Protein AF-A0A963PJZ0-F1 (afdb_monomer)

pLDDT: mean 91.41, std 9.43, range [55.16, 98.5]

Structure (mmCIF, N/CA/C/O backbone):
data_AF-A0A963PJZ0-F1
#
_entry.id   AF-A0A963PJZ0-F1
#
loop_
_atom_site.group_PDB
_atom_site.id
_atom_site.type_symbol
_atom_site.label_atom_id
_atom_site.label_alt_id
_atom_site.label_comp_id
_atom_site.label_asym_id
_atom_site.label_entity_id
_atom_site.label_seq_id
_atom_site.pdbx_PDB_ins_code
_atom_site.Cartn_x
_atom_site.Cartn_y
_atom_site.Cartn_z
_atom_site.occupancy
_atom_site.B_iso_or_equiv
_a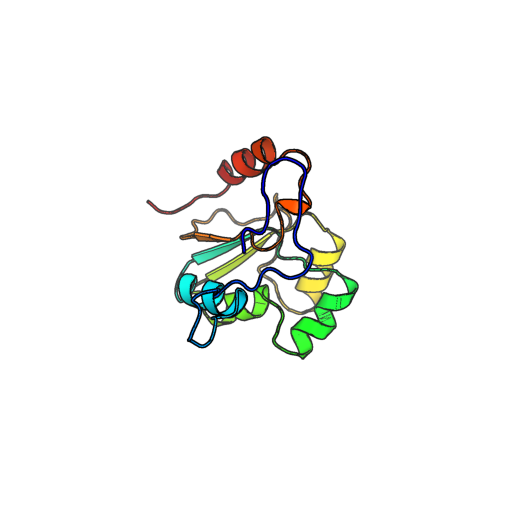tom_site.auth_seq_id
_atom_site.auth_comp_id
_atom_site.auth_asym_id
_atom_site.auth_atom_id
_atom_site.pdbx_PDB_model_num
ATOM 1 N N . MET A 1 1 ? 0.664 12.306 41.898 1.00 55.16 1 MET A N 1
ATOM 2 C CA . MET A 1 1 ? 2.066 12.261 41.429 1.00 55.16 1 MET A CA 1
ATOM 3 C C . MET A 1 1 ? 2.089 12.881 40.043 1.00 55.16 1 MET A C 1
ATOM 5 O O . MET A 1 1 ? 1.264 12.492 39.224 1.00 55.16 1 MET A O 1
ATOM 9 N N . ASN A 1 2 ? 2.917 13.904 39.827 1.00 60.22 2 ASN A N 1
ATOM 10 C CA . ASN A 1 2 ? 3.072 14.545 38.519 1.00 60.22 2 ASN A CA 1
ATOM 11 C C . ASN A 1 2 ? 4.260 13.897 37.809 1.00 60.22 2 ASN A C 1
ATOM 13 O O . ASN A 1 2 ? 5.322 13.780 38.417 1.00 60.22 2 ASN A O 1
ATOM 17 N N . ALA A 1 3 ? 4.079 13.505 36.545 1.00 67.38 3 ALA A N 1
ATOM 18 C CA . ALA A 1 3 ? 5.101 12.787 35.781 1.00 67.38 3 ALA A CA 1
ATOM 19 C C . ALA A 1 3 ? 6.352 13.648 35.591 1.00 67.38 3 ALA A C 1
ATOM 21 O O . ALA A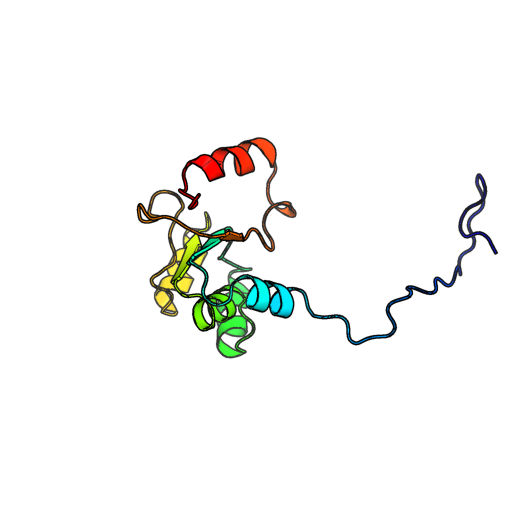 1 3 ? 7.469 13.153 35.680 1.00 67.38 3 ALA A O 1
ATOM 22 N N . LEU A 1 4 ? 6.137 14.949 35.382 1.00 74.81 4 LEU A N 1
ATOM 23 C CA . LEU A 1 4 ? 7.156 15.969 35.173 1.00 74.81 4 LEU A CA 1
ATOM 24 C C . LEU A 1 4 ? 6.825 17.196 36.023 1.00 74.81 4 LEU A C 1
ATOM 26 O O . LEU A 1 4 ? 5.708 17.719 35.968 1.00 74.81 4 LEU A O 1
ATOM 30 N N . LYS A 1 5 ? 7.800 17.674 36.799 1.00 77.00 5 LYS A N 1
ATOM 31 C CA . LYS A 1 5 ? 7.745 18.990 37.449 1.00 77.00 5 LYS A CA 1
ATOM 32 C C . LYS A 1 5 ? 9.125 19.642 37.395 1.00 77.00 5 LYS A C 1
ATOM 34 O O . LYS A 1 5 ? 10.036 19.240 38.118 1.00 77.00 5 LYS A O 1
ATOM 39 N N . GLY A 1 6 ? 9.276 20.659 36.548 1.00 83.38 6 GLY A N 1
ATOM 40 C CA . GLY A 1 6 ? 10.565 21.322 36.328 1.00 83.38 6 GLY A CA 1
ATOM 41 C C . GLY A 1 6 ? 11.621 20.328 35.838 1.00 83.38 6 GLY A C 1
ATOM 42 O O . GLY A 1 6 ? 11.434 19.697 34.804 1.00 83.38 6 GLY A O 1
ATOM 43 N N . THR A 1 7 ? 12.698 20.159 36.607 1.00 81.12 7 THR A N 1
ATOM 44 C CA . THR A 1 7 ? 13.807 19.226 36.329 1.00 81.12 7 THR A CA 1
ATOM 45 C C . THR A 1 7 ? 13.630 17.838 36.958 1.00 81.12 7 THR A C 1
ATOM 47 O O . THR A 1 7 ? 14.538 17.014 36.894 1.00 81.12 7 THR A O 1
ATOM 50 N N . THR A 1 8 ? 12.484 17.561 37.588 1.00 75.38 8 THR A N 1
ATOM 51 C CA . THR A 1 8 ? 12.217 16.282 38.264 1.00 75.38 8 THR A CA 1
ATOM 52 C C . THR A 1 8 ? 11.254 15.414 37.455 1.00 75.38 8 THR A C 1
ATOM 54 O O . THR A 1 8 ? 10.245 15.907 36.940 1.00 75.38 8 THR A O 1
ATOM 57 N N . PHE A 1 9 ? 11.562 14.117 37.363 1.00 77.06 9 PHE A N 1
ATOM 58 C CA . PHE A 1 9 ? 10.739 13.097 36.711 1.00 77.06 9 PHE A CA 1
ATOM 59 C C . PHE A 1 9 ? 10.451 11.949 37.684 1.00 77.06 9 PHE A C 1
ATOM 61 O O . PHE A 1 9 ? 11.332 11.531 38.436 1.00 77.06 9 PHE A O 1
ATOM 68 N N . SER A 1 10 ? 9.220 11.436 37.671 1.00 76.50 10 SER A N 1
ATOM 69 C CA . SER A 1 10 ? 8.851 10.221 38.403 1.00 76.50 10 SER A CA 1
ATOM 70 C C . SER A 1 10 ? 8.897 9.019 37.465 1.00 76.50 10 SER A C 1
ATOM 72 O O . SER A 1 10 ? 8.199 8.994 36.456 1.00 76.50 10 SER A O 1
ATOM 74 N N . SER A 1 11 ? 9.664 7.990 37.828 1.00 76.31 11 SER A N 1
ATOM 75 C CA . SER A 1 11 ? 9.870 6.766 37.038 1.00 76.31 11 SER A CA 1
ATOM 76 C C . SER A 1 11 ? 8.629 5.877 36.859 1.00 76.31 11 SER A C 1
ATOM 78 O O . SER A 1 11 ? 8.717 4.847 36.198 1.00 76.31 11 SER A O 1
ATOM 80 N N . GLY A 1 12 ? 7.473 6.242 37.428 1.00 76.38 12 GLY A N 1
ATOM 81 C CA . GLY A 1 12 ? 6.309 5.356 37.506 1.00 76.38 12 GLY A CA 1
ATOM 82 C C . GLY A 1 12 ? 4.953 6.053 37.437 1.00 76.38 12 GLY A C 1
ATOM 83 O O . GLY A 1 12 ? 4.051 5.692 38.194 1.00 76.38 12 GLY A O 1
ATOM 84 N N . GLN A 1 13 ? 4.777 7.039 36.550 1.00 79.75 13 GLN A N 1
ATOM 85 C CA . GLN A 1 13 ? 3.450 7.609 36.300 1.00 79.75 13 GLN A CA 1
ATOM 86 C C . GLN A 1 13 ? 2.546 6.560 35.632 1.00 79.75 13 GLN A C 1
ATOM 88 O O . GLN A 1 13 ? 2.829 6.086 34.533 1.00 79.75 13 GLN A O 1
ATOM 93 N N . ARG A 1 14 ? 1.425 6.227 36.275 1.00 77.69 14 ARG A N 1
ATOM 94 C CA . ARG A 1 14 ? 0.349 5.452 35.646 1.00 77.69 14 ARG A CA 1
ATOM 95 C C . ARG A 1 14 ? -0.635 6.413 34.991 1.00 77.69 14 ARG A C 1
ATOM 97 O O . ARG A 1 14 ? -1.135 7.322 35.650 1.00 77.69 14 ARG A O 1
ATOM 104 N N . PHE A 1 15 ? -0.906 6.196 33.711 1.00 80.19 15 PHE A N 1
ATOM 105 C CA . PHE A 1 15 ? -1.923 6.923 32.961 1.00 80.19 15 PHE A CA 1
ATOM 106 C C . PHE A 1 15 ? -3.153 6.026 32.811 1.00 80.19 15 PHE A C 1
ATOM 108 O O . PHE A 1 15 ? -3.023 4.883 32.375 1.00 80.19 15 PHE A O 1
ATOM 115 N N . ASP A 1 16 ? -4.339 6.532 33.163 1.00 80.88 16 ASP A N 1
ATOM 116 C CA . ASP A 1 16 ? -5.584 5.937 32.669 1.00 80.88 16 ASP A CA 1
ATOM 117 C C . ASP A 1 16 ? -5.724 6.380 31.211 1.00 80.88 16 ASP A C 1
ATOM 119 O O . ASP A 1 16 ? -6.042 7.534 30.930 1.00 80.88 16 ASP A O 1
ATOM 123 N N . LEU A 1 17 ? -5.405 5.481 30.279 1.00 78.19 17 LEU A N 1
ATOM 124 C CA . LEU A 1 17 ? -5.465 5.764 28.844 1.00 78.19 17 LEU A CA 1
ATOM 125 C C . LEU A 1 17 ? -6.912 5.870 28.328 1.00 78.19 17 LEU A C 1
ATOM 127 O O . LEU A 1 17 ? -7.107 6.082 27.134 1.00 78.19 17 LEU A O 1
ATOM 131 N N . GLY A 1 18 ? -7.928 5.703 29.189 1.00 72.19 18 GLY A N 1
ATOM 132 C CA . GLY A 1 18 ? -9.348 5.925 28.891 1.00 72.19 18 GLY A CA 1
ATOM 133 C C . GLY A 1 18 ? -9.968 4.942 27.893 1.00 72.19 18 GLY A C 1
ATOM 134 O O . GLY A 1 18 ? -11.190 4.839 27.803 1.00 72.19 18 GLY A O 1
ATOM 135 N N . ASN A 1 19 ? -9.154 4.183 27.161 1.00 70.75 19 ASN A N 1
ATOM 136 C CA . ASN A 1 19 ? -9.603 3.229 26.165 1.00 70.75 19 ASN A CA 1
ATOM 137 C C . ASN A 1 19 ? -10.065 1.937 26.853 1.00 70.75 19 ASN A C 1
ATOM 139 O O . ASN A 1 19 ? -9.278 1.030 27.115 1.00 70.75 19 ASN A O 1
ATOM 143 N N . ARG A 1 20 ? -11.354 1.891 27.209 1.00 71.69 20 ARG A N 1
ATOM 144 C CA . ARG A 1 20 ? -11.983 0.772 27.935 1.00 71.69 20 ARG A CA 1
ATOM 145 C C . ARG A 1 20 ? -12.647 -0.265 27.018 1.00 71.69 20 ARG A C 1
ATOM 147 O O . ARG A 1 20 ? -13.260 -1.204 27.514 1.00 71.69 20 ARG A O 1
ATOM 154 N N . GLY A 1 21 ? -12.545 -0.091 25.698 1.00 73.75 21 GLY A N 1
ATOM 155 C CA . GLY A 1 21 ? -13.110 -0.988 24.686 1.00 73.75 21 GLY A CA 1
ATOM 156 C C . GLY A 1 21 ? -12.045 -1.744 23.888 1.00 73.75 21 GLY A C 1
ATOM 157 O O . GLY A 1 21 ? -10.845 -1.522 24.045 1.00 73.75 21 GLY A O 1
ATOM 158 N N . ARG A 1 22 ? -12.484 -2.632 22.986 1.00 74.06 22 ARG A N 1
ATOM 159 C CA . ARG A 1 22 ? -11.589 -3.246 21.995 1.00 74.06 22 ARG A CA 1
ATOM 160 C C . ARG A 1 22 ? -11.099 -2.147 21.050 1.00 74.06 22 ARG A C 1
ATOM 162 O O . ARG A 1 22 ? -11.888 -1.602 20.283 1.00 74.06 22 ARG A O 1
ATOM 169 N N . ALA A 1 23 ? -9.809 -1.827 21.100 1.00 73.62 23 ALA A N 1
ATOM 170 C CA . ALA A 1 23 ? -9.203 -0.935 20.121 1.00 73.62 23 ALA A CA 1
ATOM 171 C C . ALA A 1 23 ? -9.293 -1.584 18.729 1.00 73.62 23 ALA A C 1
ATOM 173 O O . ALA A 1 23 ? -8.810 -2.704 18.540 1.00 73.62 23 ALA A O 1
ATOM 174 N N . GLN A 1 24 ? -9.933 -0.902 17.774 1.00 75.69 24 GLN A N 1
ATOM 175 C CA . GLN A 1 24 ? -9.902 -1.321 16.372 1.00 75.69 24 GLN A CA 1
ATOM 176 C C . GLN A 1 24 ? -8.456 -1.275 15.878 1.00 75.69 24 GLN A C 1
ATOM 178 O O . GLN A 1 24 ? -7.727 -0.315 16.150 1.00 75.69 24 GLN A O 1
ATOM 183 N N . ARG A 1 25 ? -8.027 -2.311 15.154 1.00 89.06 25 ARG A N 1
ATOM 184 C CA . ARG A 1 25 ? -6.702 -2.292 14.525 1.00 89.06 25 ARG A CA 1
ATOM 185 C C . ARG A 1 25 ? -6.720 -1.313 13.354 1.00 89.06 25 ARG A C 1
ATOM 187 O O . ARG A 1 25 ? -7.736 -1.158 12.682 1.00 89.06 25 ARG A O 1
ATOM 194 N N . ARG A 1 26 ? -5.573 -0.693 13.062 1.00 91.25 26 ARG A N 1
ATOM 195 C CA . ARG A 1 26 ? -5.429 0.255 11.944 1.00 91.25 26 ARG A CA 1
ATOM 196 C C . ARG A 1 26 ? -5.981 -0.316 10.634 1.00 91.25 26 ARG A C 1
ATOM 198 O O . ARG A 1 26 ? -6.830 0.316 10.019 1.00 91.25 26 ARG A O 1
ATOM 205 N N . ASN A 1 27 ? -5.539 -1.511 10.236 1.00 93.56 27 ASN A N 1
ATOM 206 C CA . ASN A 1 27 ? -5.959 -2.114 8.967 1.00 93.56 27 ASN A CA 1
ATOM 207 C C . ASN A 1 27 ? -7.468 -2.400 8.937 1.00 93.56 27 ASN A C 1
ATOM 209 O O . ASN A 1 27 ? -8.100 -2.117 7.928 1.00 93.56 27 ASN A O 1
ATOM 213 N N . GLU A 1 28 ? -8.063 -2.855 10.048 1.00 93.81 28 GLU A N 1
ATOM 214 C CA . GLU A 1 28 ? -9.522 -3.047 10.149 1.00 93.81 28 GLU A CA 1
ATOM 215 C C . GLU A 1 28 ? -10.264 -1.736 9.841 1.00 93.81 28 GLU A C 1
ATOM 217 O O . GLU A 1 28 ? -11.222 -1.723 9.069 1.00 93.81 28 GLU A O 1
ATOM 222 N N . ARG A 1 29 ? -9.777 -0.613 10.382 1.00 94.50 29 ARG A N 1
ATOM 223 C CA . ARG A 1 29 ? -10.367 0.707 10.144 1.00 94.50 29 ARG A CA 1
ATOM 224 C C . ARG A 1 29 ? -10.163 1.208 8.710 1.00 94.50 29 ARG A C 1
ATOM 226 O O . ARG A 1 29 ? -11.067 1.824 8.153 1.00 94.50 29 ARG A O 1
ATOM 233 N N . LEU A 1 30 ? -9.001 0.959 8.107 1.00 96.75 30 LEU A N 1
ATOM 234 C CA . LEU A 1 30 ? -8.730 1.335 6.712 1.00 96.75 30 LEU A CA 1
ATOM 235 C C . LEU A 1 30 ? -9.628 0.561 5.736 1.00 96.75 30 LEU A C 1
ATOM 237 O O . LEU A 1 30 ? -10.206 1.160 4.830 1.00 96.75 30 LEU A O 1
ATOM 241 N N . VAL A 1 31 ? -9.804 -0.742 5.965 1.00 97.12 31 VAL A N 1
ATOM 242 C CA . VAL A 1 31 ? -10.727 -1.609 5.212 1.00 97.12 31 VAL A CA 1
ATOM 243 C C . VAL A 1 31 ? -12.174 -1.120 5.353 1.00 97.12 31 VAL A C 1
ATOM 245 O O . VAL A 1 31 ? -12.920 -1.077 4.380 1.00 97.12 31 VAL A O 1
ATOM 248 N N . GLU A 1 32 ? -12.587 -0.694 6.549 1.00 97.00 32 GLU A N 1
ATOM 249 C CA . GLU A 1 32 ? -13.923 -0.126 6.766 1.00 97.00 32 GLU A CA 1
ATOM 250 C C . GLU A 1 32 ? -14.149 1.161 5.953 1.00 97.00 32 GLU A C 1
ATOM 252 O O . GLU A 1 32 ? -15.155 1.278 5.255 1.00 97.00 32 GLU A O 1
ATOM 257 N N . ILE A 1 33 ? -13.201 2.102 5.997 1.00 97.06 33 ILE A N 1
ATOM 258 C CA . ILE A 1 33 ? -13.295 3.401 5.307 1.00 97.06 33 ILE A CA 1
ATOM 259 C C . ILE A 1 33 ? -13.321 3.246 3.777 1.00 97.06 33 ILE A C 1
ATOM 261 O O . ILE A 1 33 ? -13.953 4.041 3.082 1.00 97.06 33 ILE A O 1
ATOM 265 N N . THR A 1 34 ? -12.632 2.236 3.248 1.00 97.88 34 THR A N 1
ATOM 266 C CA . THR A 1 34 ? -12.468 2.020 1.801 1.00 97.88 34 THR A CA 1
ATOM 267 C C . THR A 1 34 ? -13.545 1.152 1.163 1.00 97.88 34 THR A C 1
ATOM 269 O O . THR A 1 34 ? -13.587 1.026 -0.062 1.00 97.88 34 THR A O 1
ATOM 272 N N . ARG A 1 35 ? -14.444 0.569 1.960 1.00 98.44 35 ARG A N 1
ATOM 273 C CA . ARG A 1 35 ? -15.482 -0.332 1.462 1.00 98.44 35 ARG A CA 1
ATOM 274 C C . ARG A 1 35 ? -16.337 0.333 0.379 1.00 98.44 35 ARG A C 1
ATOM 276 O O . ARG A 1 35 ? -16.933 1.386 0.599 1.00 9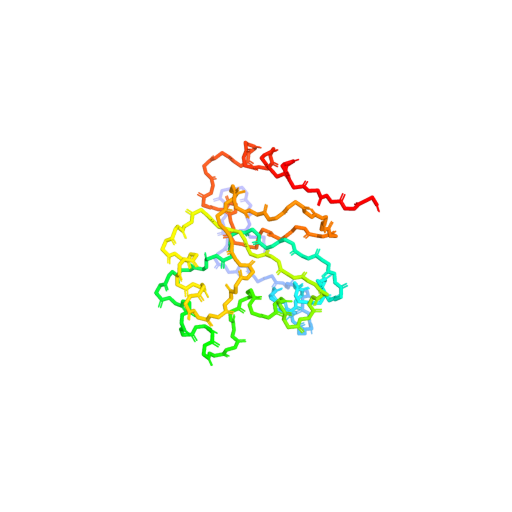8.44 35 ARG A O 1
ATOM 283 N N . GLY A 1 36 ? -16.416 -0.308 -0.787 1.00 98.44 36 GLY A N 1
ATOM 284 C CA . GLY A 1 36 ? -17.183 0.170 -1.940 1.00 98.44 36 GLY A CA 1
ATOM 285 C C . GLY A 1 36 ? -16.646 1.451 -2.589 1.00 98.44 36 GLY A C 1
ATOM 286 O O . GLY A 1 36 ? -17.349 2.044 -3.402 1.00 98.44 36 GLY A O 1
ATOM 287 N N . LYS A 1 37 ? -15.433 1.894 -2.238 1.00 98.31 37 LYS A N 1
ATOM 288 C CA . LYS A 1 37 ? -14.778 3.068 -2.829 1.00 98.31 37 LYS A CA 1
ATOM 289 C C . LYS A 1 37 ? -13.836 2.674 -3.959 1.00 98.31 37 LYS A C 1
ATOM 291 O O . LYS A 1 37 ? -13.377 1.535 -4.026 1.00 98.31 37 LYS A O 1
ATOM 296 N N . ARG A 1 38 ? -13.527 3.636 -4.823 1.00 98.31 38 ARG A N 1
ATOM 297 C CA . ARG A 1 38 ? -12.392 3.598 -5.749 1.00 98.31 38 ARG A CA 1
ATOM 298 C C . ARG A 1 38 ? -11.153 4.100 -5.010 1.00 98.31 38 ARG A C 1
ATOM 300 O O . ARG A 1 38 ? -11.086 5.272 -4.641 1.00 98.31 38 ARG A O 1
ATOM 307 N N . VAL A 1 39 ? -10.201 3.217 -4.747 1.00 98.31 39 VAL A N 1
ATOM 308 C CA . VAL A 1 39 ? -9.072 3.449 -3.840 1.00 98.31 39 VAL A CA 1
ATOM 309 C C . VAL A 1 39 ? -7.777 3.542 -4.629 1.00 98.31 39 VAL A C 1
ATOM 311 O O . VAL A 1 39 ? -7.464 2.645 -5.405 1.00 98.31 39 VAL A O 1
ATOM 314 N N . LEU A 1 40 ? -6.991 4.581 -4.366 1.00 98.25 40 LEU A N 1
ATOM 315 C CA . LEU A 1 40 ? -5.574 4.616 -4.711 1.00 98.25 40 LEU A CA 1
ATOM 316 C C . LEU A 1 40 ? -4.752 4.284 -3.461 1.00 98.25 40 LEU A C 1
ATOM 318 O O . LEU A 1 40 ? -4.757 5.050 -2.497 1.00 98.25 40 LEU A O 1
ATOM 322 N N . HIS A 1 41 ? -4.048 3.157 -3.465 1.00 98.00 41 HIS A N 1
ATOM 323 C CA . HIS A 1 41 ? -3.163 2.728 -2.385 1.00 98.00 41 HIS A CA 1
ATOM 324 C C . HIS A 1 41 ? -1.711 3.078 -2.730 1.00 98.00 41 HIS A C 1
ATOM 326 O O . HIS A 1 41 ? -1.038 2.353 -3.461 1.00 98.00 41 HIS A O 1
ATOM 332 N N . VAL A 1 42 ? -1.235 4.210 -2.213 1.00 97.12 42 VAL A N 1
ATOM 333 C CA . VAL A 1 42 ? 0.139 4.686 -2.401 1.00 97.12 42 VAL A CA 1
ATOM 334 C C . VAL A 1 42 ? 1.058 4.020 -1.387 1.00 97.12 42 VAL A C 1
ATOM 336 O O . VAL A 1 42 ? 0.750 4.001 -0.196 1.00 97.12 42 VAL A O 1
ATOM 339 N N . GLY A 1 43 ? 2.203 3.529 -1.860 1.00 95.81 43 GLY A N 1
ATOM 340 C CA . GLY A 1 43 ? 3.121 2.729 -1.054 1.00 95.81 43 GLY A CA 1
ATOM 341 C C . GLY A 1 43 ? 2.629 1.297 -0.886 1.00 95.81 43 GLY A C 1
ATOM 342 O O . GLY A 1 43 ? 2.684 0.751 0.213 1.00 95.81 43 GLY A O 1
ATOM 343 N N . CYS A 1 44 ? 2.032 0.713 -1.933 1.00 96.94 44 CYS A N 1
ATOM 344 C CA . CYS A 1 44 ? 1.431 -0.612 -1.814 1.00 96.94 44 CYS A CA 1
ATOM 345 C C . CYS A 1 44 ? 2.474 -1.717 -1.616 1.00 96.94 44 CYS A C 1
ATOM 347 O O . CYS A 1 44 ? 2.130 -2.775 -1.083 1.00 96.94 44 CYS A O 1
ATOM 349 N N . CYS A 1 45 ? 3.730 -1.504 -2.017 1.00 93.44 45 CYS A N 1
ATOM 350 C CA . CYS A 1 45 ? 4.792 -2.464 -1.766 1.00 93.44 45 CYS A CA 1
ATOM 351 C C . CYS A 1 45 ? 5.21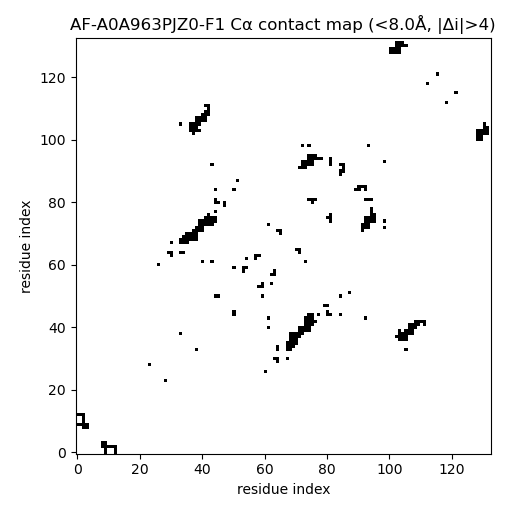9 -2.354 -0.300 1.00 93.44 45 CYS A C 1
ATOM 353 O O . CYS A 1 45 ? 5.884 -1.412 0.115 1.00 93.44 45 CYS A O 1
ATOM 355 N N . ASP A 1 46 ? 4.835 -3.356 0.485 1.00 88.75 46 ASP A N 1
ATOM 356 C CA . ASP A 1 46 ? 5.345 -3.570 1.840 1.00 88.75 46 ASP A CA 1
ATOM 357 C C . ASP A 1 46 ? 6.856 -3.907 1.788 1.00 88.75 46 ASP A C 1
ATOM 359 O O . ASP A 1 46 ? 7.510 -3.866 0.740 1.00 88.75 46 ASP A O 1
ATOM 363 N N . HIS A 1 47 ? 7.435 -4.330 2.906 1.00 90.69 47 HIS A N 1
ATOM 364 C CA . HIS A 1 47 ? 8.774 -4.907 2.904 1.00 90.69 47 HIS A CA 1
ATOM 365 C C . HIS A 1 47 ? 8.820 -6.164 2.024 1.00 90.69 47 HIS A C 1
ATOM 367 O O . HIS A 1 47 ? 8.153 -7.155 2.324 1.00 90.69 47 HIS A O 1
ATOM 373 N N . LEU A 1 48 ? 9.637 -6.121 0.965 1.00 90.38 48 LEU A N 1
ATOM 374 C CA . LEU A 1 48 ? 9.706 -7.126 -0.105 1.00 90.38 48 LEU A CA 1
ATOM 375 C C . LEU A 1 48 ? 9.749 -8.574 0.415 1.00 90.38 48 LEU A C 1
ATOM 377 O O . LEU A 1 48 ? 8.977 -9.417 -0.039 1.00 90.38 48 LEU A O 1
ATOM 381 N N . ASP A 1 49 ? 10.585 -8.834 1.423 1.00 92.56 49 ASP A N 1
ATOM 382 C CA . ASP A 1 49 ? 10.790 -10.168 2.007 1.00 92.56 49 ASP A CA 1
ATOM 383 C C . ASP A 1 49 ? 9.560 -10.710 2.756 1.00 92.56 49 ASP A C 1
ATOM 385 O O . ASP A 1 49 ? 9.436 -11.913 2.984 1.00 92.56 49 ASP A O 1
ATOM 389 N N . LEU A 1 50 ? 8.633 -9.833 3.146 1.00 94.12 50 LEU A N 1
ATOM 390 C CA . LEU A 1 50 ? 7.435 -10.184 3.905 1.00 94.12 50 LEU A CA 1
ATOM 391 C C . LEU A 1 50 ? 6.185 -10.296 3.034 1.00 94.12 50 LEU A C 1
ATOM 393 O O . LEU A 1 50 ? 5.207 -10.885 3.493 1.00 94.12 50 LEU A O 1
ATOM 397 N N . ILE A 1 51 ? 6.196 -9.764 1.806 1.00 93.56 51 ILE A N 1
ATOM 398 C CA . ILE A 1 51 ? 5.003 -9.682 0.948 1.00 93.56 51 ILE A CA 1
ATOM 399 C C . ILE A 1 51 ? 4.364 -11.063 0.767 1.00 93.56 51 ILE A C 1
ATOM 401 O O . ILE A 1 51 ? 3.191 -11.228 1.093 1.00 93.56 51 ILE A O 1
ATOM 405 N N . ARG A 1 52 ? 5.136 -12.070 0.331 1.00 95.94 52 ARG A N 1
ATOM 406 C CA . ARG A 1 52 ? 4.622 -13.436 0.097 1.00 95.94 52 ARG A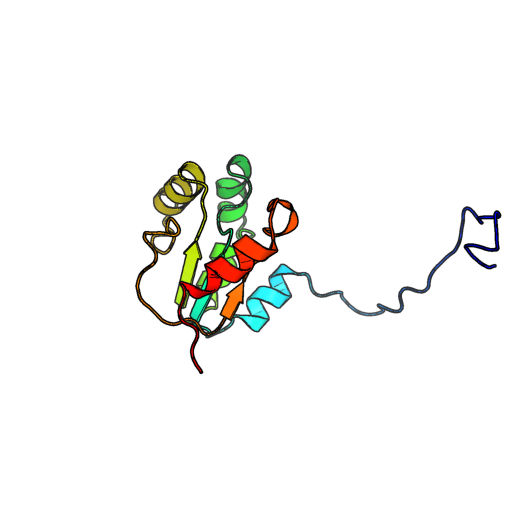 CA 1
ATOM 407 C C . ARG A 1 52 ? 3.971 -14.020 1.354 1.00 95.94 52 ARG A C 1
ATOM 409 O O . ARG A 1 52 ? 2.813 -14.413 1.325 1.00 95.94 52 ARG A O 1
ATOM 416 N N . SER A 1 53 ? 4.682 -13.963 2.480 1.00 97.06 53 SER A N 1
ATOM 417 C CA . SER A 1 53 ? 4.190 -14.463 3.771 1.00 97.06 53 SER A CA 1
ATOM 418 C C . SER A 1 53 ? 2.910 -13.749 4.229 1.00 97.06 53 SER A C 1
ATOM 420 O O . SER A 1 53 ? 1.978 -14.390 4.711 1.00 97.06 53 SER A O 1
ATOM 422 N N . LYS A 1 54 ? 2.825 -12.424 4.046 1.00 96.44 54 LYS A N 1
ATOM 423 C CA . LYS A 1 54 ? 1.636 -11.637 4.405 1.00 96.44 54 LYS A CA 1
ATOM 424 C C . LYS A 1 54 ? 0.436 -11.946 3.507 1.00 96.44 54 LYS A C 1
ATOM 426 O O . LYS A 1 54 ? -0.686 -11.963 4.014 1.00 96.44 54 LYS A O 1
ATOM 431 N N . VAL A 1 55 ? 0.663 -12.177 2.213 1.00 96.50 55 VAL A N 1
ATOM 432 C CA . VAL A 1 55 ? -0.374 -12.595 1.255 1.00 96.50 55 VAL A CA 1
ATOM 433 C C . VAL A 1 55 ? -0.906 -13.978 1.626 1.00 96.50 55 VAL A C 1
ATOM 435 O O . VAL A 1 55 ? -2.114 -14.140 1.776 1.00 96.50 55 VAL A O 1
ATOM 438 N N . ASP A 1 56 ? -0.021 -14.945 1.883 1.00 96.56 56 ASP A N 1
ATOM 439 C CA . ASP A 1 56 ? -0.409 -16.310 2.269 1.00 96.56 56 ASP A CA 1
ATOM 440 C C . ASP A 1 56 ? -1.218 -16.341 3.578 1.00 96.56 56 ASP A C 1
ATOM 442 O O . ASP A 1 56 ? -2.120 -17.157 3.757 1.00 96.56 56 ASP A O 1
ATOM 446 N N . GLN A 1 57 ? -0.915 -15.427 4.504 1.00 96.62 57 GLN A N 1
ATOM 447 C CA . GLN A 1 57 ? -1.622 -15.279 5.779 1.00 96.62 57 GLN A CA 1
ATOM 448 C C . GLN A 1 57 ? -2.908 -14.436 5.685 1.00 96.62 57 GLN A C 1
ATOM 450 O O . GLN A 1 57 ? -3.623 -14.324 6.683 1.00 96.62 57 GLN A O 1
ATOM 455 N N . GLY A 1 58 ? -3.198 -13.803 4.543 1.00 94.50 58 GLY A N 1
ATOM 456 C CA . GLY A 1 58 ? -4.346 -12.900 4.381 1.00 94.50 58 GLY A CA 1
ATOM 457 C C . GLY A 1 58 ? -4.254 -11.612 5.213 1.00 94.50 58 GLY A C 1
ATOM 458 O O . GLY A 1 58 ? -5.271 -11.010 5.570 1.00 94.50 58 GLY A O 1
ATOM 459 N N . VAL A 1 59 ? -3.038 -11.192 5.576 1.00 95.06 59 VAL A N 1
ATOM 460 C CA . VAL A 1 59 ? -2.780 -9.987 6.390 1.00 95.06 59 VAL A CA 1
ATOM 461 C C . VAL A 1 59 ? -2.140 -8.851 5.595 1.00 95.06 59 VAL A C 1
ATOM 463 O O . VAL A 1 59 ? -1.888 -7.778 6.148 1.00 95.06 59 VAL A O 1
ATOM 466 N N . TYR A 1 60 ? -1.864 -9.066 4.308 1.00 97.00 60 TYR A N 1
ATOM 467 C CA . TYR A 1 60 ? -1.345 -8.032 3.424 1.00 97.00 60 TYR A CA 1
ATOM 468 C C . TYR A 1 60 ? -2.414 -6.964 3.159 1.00 97.00 60 TYR A C 1
ATOM 470 O O . TYR A 1 60 ? -3.499 -7.262 2.664 1.00 97.00 60 TYR A O 1
ATOM 478 N N . LEU A 1 61 ? -2.112 -5.705 3.491 1.00 97.25 61 LEU A N 1
ATOM 479 C CA . LEU A 1 61 ? -3.106 -4.629 3.468 1.00 97.25 61 LEU A CA 1
ATOM 480 C C . LEU A 1 61 ? -3.7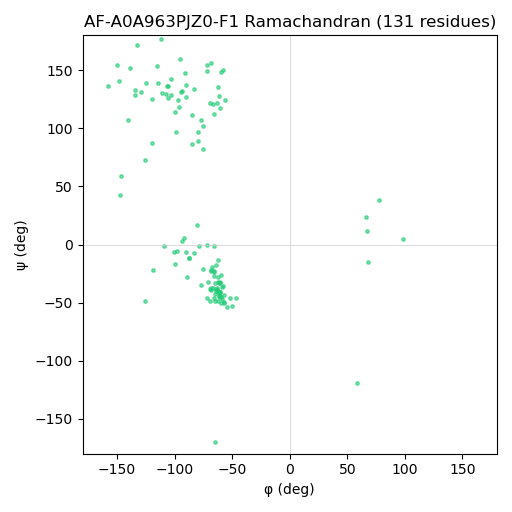14 -4.426 2.078 1.00 97.25 61 LEU A C 1
ATOM 482 O O . LEU A 1 61 ? -4.927 -4.299 1.976 1.00 97.25 61 LEU A O 1
ATOM 486 N N . HIS A 1 62 ? -2.906 -4.407 1.014 1.00 97.94 62 HIS A N 1
ATOM 487 C CA . HIS A 1 62 ? -3.435 -4.146 -0.328 1.00 97.94 62 HIS A CA 1
ATOM 488 C C . HIS A 1 62 ? -4.458 -5.207 -0.752 1.00 97.94 62 HIS A C 1
ATOM 490 O O . HIS A 1 62 ? -5.525 -4.839 -1.227 1.00 97.94 62 HIS A O 1
ATOM 496 N N . GLN A 1 63 ? -4.195 -6.487 -0.463 1.00 97.88 63 GLN A N 1
ATOM 497 C CA . GLN A 1 63 ? -5.154 -7.575 -0.676 1.00 97.88 63 GLN A CA 1
ATOM 498 C C . GLN A 1 63 ? -6.468 -7.321 0.076 1.00 97.88 63 GLN A C 1
ATOM 500 O O . GLN A 1 63 ? -7.535 -7.337 -0.526 1.00 97.88 63 GLN A O 1
ATOM 505 N N . GLN A 1 64 ? -6.386 -6.976 1.366 1.00 97.94 64 GLN A N 1
ATOM 506 C CA . GLN A 1 64 ? -7.568 -6.670 2.181 1.00 97.9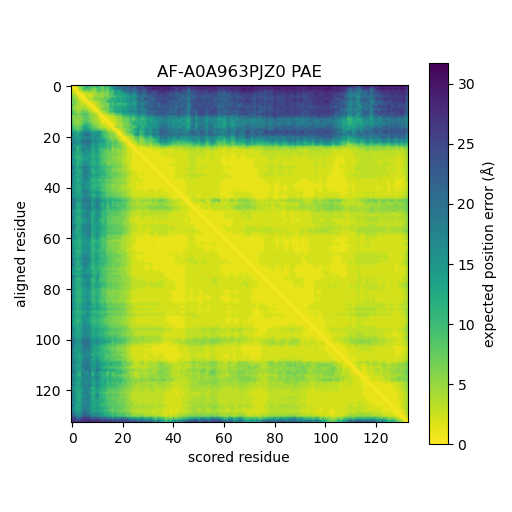4 64 GLN A CA 1
ATOM 507 C C . GLN A 1 64 ? -8.372 -5.472 1.649 1.00 97.94 64 GLN A C 1
ATOM 509 O O . GLN A 1 64 ? -9.590 -5.427 1.817 1.00 97.94 64 GLN A O 1
ATOM 514 N N . LEU A 1 65 ? -7.705 -4.488 1.036 1.00 98.38 65 LEU A N 1
ATOM 515 C CA . LEU A 1 65 ? -8.360 -3.355 0.382 1.00 98.38 65 LEU A CA 1
ATOM 516 C C . LEU A 1 65 ? -9.047 -3.790 -0.918 1.00 98.38 65 LEU A C 1
ATOM 518 O O . LEU A 1 65 ? -10.205 -3.431 -1.126 1.00 98.38 65 LEU A O 1
ATOM 522 N N . CYS A 1 66 ? -8.372 -4.577 -1.763 1.00 98.12 66 CYS A N 1
ATOM 523 C CA . CYS A 1 66 ? -8.938 -5.111 -3.005 1.00 98.12 66 CYS A CA 1
ATOM 524 C C . CYS A 1 66 ? -10.204 -5.945 -2.749 1.00 98.12 66 CYS A C 1
ATOM 526 O O . CYS A 1 66 ? -11.162 -5.832 -3.507 1.00 98.12 66 CYS A O 1
ATOM 528 N N . ASP A 1 67 ? -10.257 -6.693 -1.642 1.00 97.94 67 ASP A N 1
ATOM 529 C CA . ASP A 1 67 ? -11.412 -7.523 -1.274 1.00 97.94 67 ASP A CA 1
ATOM 530 C C . ASP A 1 67 ? -12.690 -6.723 -0.951 1.00 97.94 67 ASP A C 1
ATOM 532 O O . ASP A 1 67 ? -13.798 -7.262 -1.010 1.00 97.94 67 ASP A O 1
ATOM 536 N N . VAL A 1 68 ? -12.567 -5.450 -0.550 1.00 98.38 68 VAL A N 1
ATOM 537 C CA . VAL A 1 68 ? -13.712 -4.643 -0.078 1.00 98.38 68 VAL A CA 1
ATOM 538 C C . VAL A 1 68 ? -13.991 -3.396 -0.907 1.00 98.38 68 VAL A C 1
ATOM 540 O O . VAL A 1 68 ? -15.097 -2.851 -0.823 1.00 98.38 68 VAL A O 1
ATOM 543 N N . ALA A 1 69 ? -13.004 -2.902 -1.649 1.00 98.44 69 ALA A N 1
ATOM 544 C CA . ALA A 1 69 ? -13.130 -1.734 -2.504 1.00 98.44 69 ALA A CA 1
ATOM 545 C C . ALA A 1 69 ? -13.983 -2.057 -3.740 1.00 98.44 69 ALA A C 1
ATOM 547 O O . ALA A 1 69 ? -14.051 -3.195 -4.192 1.00 98.44 69 ALA A O 1
ATOM 548 N N . ALA A 1 70 ? -14.623 -1.042 -4.324 1.00 98.12 70 ALA A N 1
ATOM 549 C CA . ALA A 1 70 ? -15.242 -1.204 -5.643 1.00 98.12 70 ALA A CA 1
ATOM 550 C C . ALA A 1 70 ? -14.171 -1.328 -6.739 1.00 98.12 70 ALA A C 1
ATOM 552 O O . ALA A 1 70 ? -14.372 -1.995 -7.751 1.00 98.12 70 ALA A O 1
ATOM 553 N N . HIS A 1 71 ? -13.039 -0.657 -6.530 1.00 97.69 71 HIS A N 1
ATOM 554 C CA . HIS A 1 71 ? -11.839 -0.759 -7.343 1.00 97.69 71 HIS A CA 1
ATOM 555 C C . HIS A 1 71 ? -10.647 -0.298 -6.501 1.00 97.69 71 HIS A C 1
ATOM 557 O O . HIS A 1 71 ? -10.763 0.702 -5.796 1.00 97.69 71 HIS A O 1
ATOM 563 N N . CYS A 1 72 ? -9.520 -0.998 -6.547 1.00 98.44 72 CYS A N 1
ATOM 564 C CA . CYS A 1 72 ? -8.313 -0.637 -5.807 1.00 98.44 72 CYS A CA 1
ATOM 565 C C . CYS A 1 72 ? -7.143 -0.639 -6.784 1.00 98.44 72 CYS A C 1
ATOM 567 O O . CYS A 1 72 ? -6.992 -1.591 -7.536 1.00 98.44 72 CYS A O 1
ATOM 569 N N . VAL A 1 73 ? -6.342 0.420 -6.784 1.00 98.50 73 VAL A N 1
ATOM 570 C CA . VAL A 1 73 ? -5.120 0.528 -7.585 1.00 98.50 73 VAL A CA 1
ATOM 571 C C . VAL A 1 73 ? -3.951 0.726 -6.636 1.00 98.50 73 VAL A C 1
ATOM 573 O O . VAL A 1 73 ? -3.971 1.637 -5.806 1.00 98.50 73 VAL A O 1
ATOM 576 N N . GLY A 1 74 ? -2.941 -0.132 -6.736 1.00 98.19 74 GLY A N 1
ATOM 577 C CA . GLY A 1 74 ? -1.697 -0.007 -5.984 1.00 98.19 74 GLY A CA 1
ATOM 578 C C . GLY A 1 74 ? -0.669 0.814 -6.755 1.00 98.19 74 GLY A C 1
ATOM 579 O O . GLY A 1 74 ? -0.502 0.632 -7.960 1.00 98.19 74 GLY A O 1
ATOM 580 N N . VAL A 1 75 ? 0.044 1.709 -6.073 1.00 97.88 75 VAL A N 1
ATOM 581 C CA . VAL A 1 75 ? 1.175 2.423 -6.671 1.00 97.88 75 VAL A CA 1
ATOM 582 C C . VAL A 1 75 ? 2.376 2.455 -5.742 1.00 97.88 75 VAL A C 1
ATOM 584 O O . VAL A 1 75 ? 2.255 2.793 -4.564 1.00 97.88 75 VAL A O 1
ATOM 587 N N . ASP A 1 76 ? 3.549 2.147 -6.286 1.00 97.06 76 ASP A N 1
ATOM 588 C CA . ASP A 1 76 ? 4.807 2.172 -5.549 1.00 97.06 76 ASP A CA 1
ATOM 589 C C . ASP A 1 76 ? 5.992 2.505 -6.463 1.00 97.06 76 ASP A C 1
ATOM 591 O O . ASP A 1 76 ? 5.951 2.260 -7.663 1.00 97.06 76 ASP A O 1
ATOM 595 N N . VAL A 1 77 ? 7.059 3.067 -5.897 1.00 95.38 77 VAL A N 1
ATOM 596 C CA . VAL A 1 77 ? 8.310 3.363 -6.617 1.00 95.38 77 VAL A CA 1
ATOM 597 C C . VAL A 1 77 ? 9.277 2.174 -6.627 1.00 95.38 77 VAL A C 1
ATOM 599 O O . VAL A 1 77 ? 10.280 2.195 -7.341 1.00 95.38 77 VAL A O 1
ATOM 602 N N . ASN A 1 78 ? 9.018 1.142 -5.824 1.00 96.00 78 ASN A N 1
ATOM 603 C CA . ASN A 1 78 ? 9.843 -0.051 -5.741 1.00 96.00 78 ASN A CA 1
ATOM 604 C C . ASN A 1 78 ? 9.540 -1.007 -6.901 1.00 96.00 78 ASN A C 1
ATOM 606 O O . ASN A 1 78 ? 8.637 -1.840 -6.814 1.00 96.00 78 ASN A O 1
ATOM 610 N N . VAL A 1 79 ? 10.354 -0.925 -7.955 1.00 96.88 79 VAL A N 1
ATOM 611 C CA . VAL A 1 79 ? 10.250 -1.759 -9.166 1.00 96.88 79 VAL A CA 1
ATOM 612 C C . VAL A 1 79 ? 10.186 -3.253 -8.840 1.00 96.88 79 VAL A C 1
ATOM 614 O O . VAL A 1 79 ? 9.330 -3.963 -9.365 1.00 96.88 79 VAL A O 1
ATOM 617 N N . SER A 1 80 ? 11.057 -3.736 -7.950 1.00 97.00 80 SER A N 1
ATOM 618 C CA . SER A 1 80 ? 11.092 -5.151 -7.561 1.00 97.00 80 SER A CA 1
ATOM 619 C C . SER A 1 80 ? 9.837 -5.563 -6.793 1.00 97.00 80 SER A C 1
ATOM 621 O O . SER A 1 80 ? 9.335 -6.667 -6.984 1.00 97.00 80 SER A O 1
ATOM 623 N N . GLY A 1 81 ? 9.310 -4.674 -5.946 1.00 97.00 81 GLY A N 1
ATOM 624 C CA . GLY A 1 81 ? 8.054 -4.896 -5.232 1.00 97.00 81 GLY A CA 1
ATOM 625 C C . GLY A 1 81 ? 6.858 -4.968 -6.178 1.00 97.00 81 GLY A C 1
ATOM 626 O O . GLY A 1 81 ? 6.075 -5.908 -6.092 1.00 97.00 81 GLY A O 1
ATOM 627 N N . VAL A 1 82 ? 6.758 -4.034 -7.128 1.00 98.19 82 VAL A N 1
ATOM 628 C CA . VAL A 1 82 ? 5.688 -4.014 -8.139 1.00 98.19 82 VAL A CA 1
ATOM 629 C C . VAL A 1 82 ? 5.745 -5.274 -9.003 1.00 98.19 82 VAL A C 1
ATOM 631 O O . VAL A 1 82 ? 4.719 -5.918 -9.212 1.00 98.19 82 VAL A O 1
ATOM 634 N N . ALA A 1 83 ? 6.935 -5.673 -9.460 1.00 97.62 83 ALA A N 1
ATOM 635 C CA . ALA A 1 83 ? 7.118 -6.912 -10.211 1.00 97.62 83 ALA A CA 1
ATOM 636 C C . ALA A 1 83 ? 6.668 -8.141 -9.402 1.00 97.62 83 ALA A C 1
ATOM 638 O O . ALA A 1 83 ? 5.887 -8.948 -9.903 1.00 97.62 83 ALA A O 1
ATOM 639 N N . LEU A 1 84 ? 7.079 -8.240 -8.133 1.00 97.62 84 LEU A N 1
ATOM 640 C CA . LEU A 1 84 ? 6.665 -9.326 -7.245 1.00 97.62 84 LEU A CA 1
ATOM 641 C C . LEU A 1 84 ? 5.143 -9.364 -7.040 1.00 97.62 84 LEU A C 1
ATOM 643 O O . LEU A 1 84 ? 4.546 -10.435 -7.075 1.00 97.62 84 LEU A O 1
ATOM 647 N N . LEU A 1 85 ? 4.499 -8.218 -6.822 1.00 98.00 85 LEU A N 1
ATOM 648 C CA . LEU A 1 85 ? 3.047 -8.158 -6.641 1.00 98.00 85 LEU A CA 1
ATOM 649 C C . LEU A 1 85 ? 2.299 -8.590 -7.909 1.00 98.00 85 LEU A C 1
ATOM 651 O O . LEU A 1 85 ? 1.341 -9.357 -7.815 1.00 98.00 85 LEU A O 1
ATOM 655 N N . ARG A 1 86 ? 2.783 -8.192 -9.092 1.00 97.75 86 ARG A N 1
ATOM 656 C CA . ARG A 1 86 ? 2.242 -8.661 -10.378 1.00 97.75 86 ARG A CA 1
ATOM 657 C C . ARG A 1 86 ? 2.387 -10.176 -10.533 1.00 97.75 86 ARG A C 1
ATOM 659 O O . ARG A 1 86 ? 1.430 -10.836 -10.926 1.00 97.75 86 ARG A O 1
ATOM 666 N N . GLU A 1 87 ? 3.539 -10.747 -10.170 1.00 97.69 87 GLU A N 1
ATOM 667 C CA . GLU A 1 87 ? 3.747 -12.206 -10.156 1.00 97.69 87 GLU A CA 1
ATOM 668 C C . GLU A 1 87 ? 2.799 -12.935 -9.192 1.00 97.69 87 GLU A C 1
ATOM 670 O O . GLU A 1 87 ? 2.394 -14.066 -9.456 1.00 97.69 87 GLU A O 1
ATOM 675 N N . LEU A 1 88 ? 2.440 -12.293 -8.079 1.00 97.12 88 LEU A N 1
ATOM 676 C CA . LEU A 1 88 ? 1.496 -12.811 -7.088 1.00 97.12 88 LEU A CA 1
ATOM 677 C C . LEU A 1 88 ? 0.021 -12.652 -7.493 1.00 97.12 88 LEU A C 1
ATOM 679 O O . LEU A 1 88 ? -0.854 -13.105 -6.758 1.00 97.12 88 LEU A O 1
ATOM 683 N N . GLY A 1 89 ? -0.261 -12.055 -8.655 1.00 97.56 89 GLY A N 1
ATOM 684 C CA . GLY A 1 89 ? -1.611 -11.928 -9.208 1.00 97.56 89 GLY A CA 1
ATOM 685 C C . GLY A 1 89 ? -2.290 -10.579 -8.969 1.00 97.56 89 GLY A C 1
ATOM 686 O O . GLY A 1 89 ? -3.438 -10.420 -9.375 1.00 97.56 89 GLY A O 1
ATOM 687 N N . PHE A 1 90 ? -1.601 -9.603 -8.371 1.00 98.06 90 PHE A N 1
ATOM 688 C CA . PHE A 1 90 ? -2.097 -8.230 -8.248 1.00 98.06 90 PHE A CA 1
ATOM 689 C C . PHE A 1 90 ? -1.757 -7.463 -9.532 1.00 98.06 90 PHE A C 1
ATOM 691 O O . PHE A 1 90 ? -0.693 -6.859 -9.651 1.00 98.06 90 PHE A O 1
ATOM 698 N N . ALA A 1 91 ? -2.623 -7.542 -10.543 1.00 97.50 91 ALA A N 1
ATOM 699 C CA . ALA A 1 91 ? -2.406 -6.897 -11.843 1.00 97.50 91 ALA A CA 1
ATOM 700 C C . ALA A 1 91 ? -2.631 -5.373 -11.795 1.00 97.50 91 ALA A C 1
ATOM 702 O O . ALA A 1 91 ? -2.114 -4.632 -12.627 1.00 97.50 91 ALA A O 1
ATOM 703 N N . GLU A 1 92 ? -3.380 -4.912 -10.800 1.00 98.00 92 GLU A N 1
ATOM 704 C CA . GLU A 1 92 ? -3.773 -3.535 -10.520 1.00 98.00 92 GLU A CA 1
ATOM 705 C C . GLU A 1 92 ? -2.695 -2.699 -9.805 1.00 98.00 92 GLU A C 1
ATOM 707 O O . GLU A 1 92 ? -2.994 -1.640 -9.245 1.00 98.00 92 GLU A O 1
ATOM 712 N N . VAL A 1 93 ? -1.441 -3.161 -9.812 1.00 98.38 93 VAL A N 1
ATOM 713 C CA . VAL A 1 93 ? -0.293 -2.464 -9.217 1.00 98.38 93 VAL A CA 1
ATOM 714 C C . VAL A 1 93 ? 0.616 -1.872 -10.289 1.00 98.38 93 VAL A C 1
ATOM 716 O O . VAL A 1 93 ? 0.941 -2.513 -11.297 1.00 98.38 93 VAL A O 1
ATOM 719 N N . TYR A 1 94 ? 1.055 -0.638 -10.059 1.00 98.44 94 TYR A N 1
ATOM 720 C CA . TYR A 1 94 ? 1.744 0.165 -11.064 1.00 98.44 94 TYR A CA 1
ATOM 721 C C . TYR A 1 94 ? 2.921 0.945 -10.490 1.00 98.44 94 TYR A C 1
ATOM 723 O O . TYR A 1 94 ? 2.920 1.350 -9.325 1.00 98.44 94 TYR A O 1
ATOM 731 N N . MET A 1 95 ? 3.903 1.215 -11.347 1.00 98.12 95 MET A N 1
ATOM 732 C CA . MET A 1 95 ? 4.815 2.332 -11.120 1.00 98.12 95 MET A CA 1
ATOM 733 C C . MET A 1 95 ? 4.046 3.662 -11.269 1.00 98.12 95 MET A C 1
ATOM 735 O O . MET A 1 95 ? 3.013 3.695 -11.944 1.00 98.12 95 MET A O 1
ATOM 739 N N . PRO A 1 96 ? 4.493 4.783 -10.667 1.00 95.69 96 PRO A N 1
ATOM 740 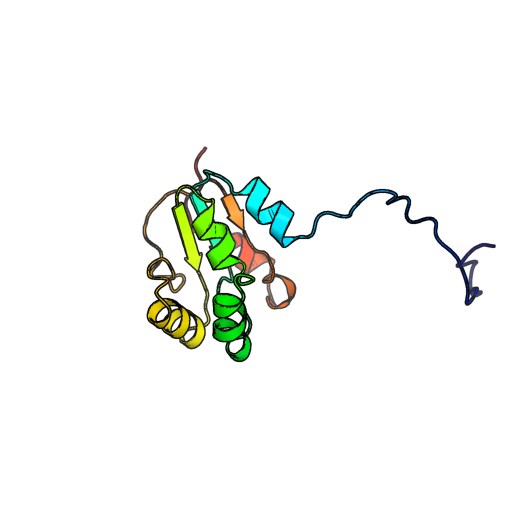C CA . PRO A 1 96 ? 3.713 6.028 -10.644 1.00 95.69 96 PRO A CA 1
ATOM 741 C C . PRO A 1 96 ? 3.371 6.623 -12.015 1.00 95.69 96 PRO A C 1
ATOM 743 O O . PRO A 1 96 ? 2.399 7.365 -12.135 1.00 95.69 96 PRO A O 1
ATOM 746 N N . ASP A 1 97 ? 4.181 6.336 -13.026 1.00 95.06 97 ASP A N 1
ATOM 747 C CA . ASP A 1 97 ? 4.032 6.755 -14.419 1.00 95.06 97 ASP A CA 1
ATOM 748 C C . ASP A 1 97 ? 3.172 5.798 -15.262 1.00 95.06 97 ASP A C 1
ATOM 750 O O . ASP A 1 97 ? 2.757 6.159 -16.360 1.00 95.06 97 ASP A O 1
ATOM 754 N N . GLU A 1 98 ? 2.857 4.614 -14.736 1.00 96.75 98 GLU A N 1
ATOM 755 C CA . GLU A 1 98 ? 2.048 3.584 -15.398 1.00 96.75 98 GLU A CA 1
ATOM 756 C C . GLU A 1 98 ? 0.588 3.565 -14.916 1.00 96.75 98 GLU A C 1
ATOM 758 O O . GLU A 1 98 ? -0.228 2.813 -15.449 1.00 96.75 98 GLU A O 1
ATOM 763 N N . VAL A 1 99 ? 0.248 4.364 -13.896 1.00 96.44 99 VAL A N 1
ATOM 764 C CA . VAL A 1 99 ? -1.099 4.383 -13.309 1.00 96.44 99 VAL A CA 1
ATOM 765 C C . VAL A 1 99 ? -2.124 4.816 -14.370 1.00 96.44 99 VAL A C 1
ATOM 767 O O . VAL A 1 99 ? -1.955 5.878 -14.981 1.00 96.44 99 VAL A O 1
ATOM 770 N N . PRO A 1 100 ? -3.207 4.046 -14.588 1.00 94.50 100 PRO A N 1
ATOM 771 C CA . PRO A 1 100 ? -4.232 4.393 -15.564 1.00 94.50 100 PRO A CA 1
ATOM 772 C C . PRO A 1 100 ? -4.892 5.742 -15.255 1.00 94.50 100 PRO A C 1
ATOM 774 O O . PRO A 1 100 ? -5.055 6.151 -14.104 1.00 94.50 100 PRO A O 1
ATOM 777 N N . ALA A 1 101 ? -5.302 6.444 -16.313 1.00 94.19 101 ALA A N 1
ATOM 778 C CA . ALA A 1 101 ? -5.984 7.728 -16.202 1.00 94.19 101 ALA A CA 1
ATOM 779 C C . ALA A 1 101 ? -7.443 7.538 -15.751 1.00 94.19 101 ALA A C 1
ATOM 781 O O . ALA A 1 101 ? -8.372 7.555 -16.558 1.00 94.19 101 ALA A O 1
ATOM 782 N N . GLU A 1 102 ? -7.638 7.383 -14.447 1.00 95.00 102 GLU A N 1
ATOM 783 C CA . GLU A 1 102 ? -8.941 7.206 -13.811 1.00 95.00 102 GLU A CA 1
ATOM 784 C C . GLU A 1 102 ? -9.117 8.107 -12.580 1.00 95.00 102 GLU A C 1
ATOM 786 O O . GLU A 1 102 ? -8.186 8.789 -12.147 1.00 95.00 102 GLU A O 1
ATOM 791 N N . SER A 1 103 ? -10.341 8.143 -12.046 1.00 96.19 103 SER A N 1
ATOM 792 C CA . SER A 1 103 ? -10.672 8.903 -10.838 1.00 96.19 103 SER A CA 1
ATOM 793 C C . SER A 1 103 ? -10.800 7.986 -9.628 1.00 96.19 103 SER A C 1
ATOM 795 O O . SER A 1 103 ? -11.372 6.900 -9.726 1.00 96.19 103 SER A O 1
ATOM 797 N N . PHE A 1 104 ? -10.347 8.467 -8.476 1.00 97.69 104 PHE A N 1
ATOM 798 C CA . PHE A 1 104 ? -10.453 7.782 -7.190 1.00 97.69 104 PHE A CA 1
ATOM 799 C C . PHE A 1 104 ? -11.351 8.559 -6.224 1.00 97.69 104 PHE A C 1
ATOM 801 O O . PHE A 1 104 ? -11.456 9.781 -6.301 1.00 97.69 104 PHE A O 1
ATOM 808 N N . ASP A 1 105 ? -11.965 7.858 -5.280 1.00 97.69 105 ASP A N 1
ATOM 809 C CA . ASP A 1 105 ? -12.718 8.480 -4.187 1.00 97.69 105 ASP A CA 1
ATOM 810 C C . ASP A 1 105 ? -11.807 8.767 -2.988 1.00 97.69 105 ASP A C 1
ATOM 812 O O . ASP A 1 105 ? -12.070 9.664 -2.190 1.00 97.69 105 ASP A O 1
ATOM 816 N N . ILE A 1 106 ? -10.744 7.971 -2.825 1.00 96.81 106 ILE A N 1
ATOM 817 C CA . ILE A 1 106 ? -9.840 8.057 -1.680 1.00 96.81 106 ILE A CA 1
ATOM 818 C C . ILE A 1 106 ? -8.407 7.664 -2.049 1.00 96.81 106 ILE A C 1
ATOM 820 O O . ILE A 1 106 ? -8.174 6.706 -2.784 1.00 96.81 106 ILE A O 1
ATOM 824 N N . CYS A 1 107 ? -7.445 8.401 -1.491 1.00 96.31 107 CYS A N 1
ATOM 825 C CA . CYS A 1 107 ? -6.022 8.071 -1.505 1.00 96.31 107 CYS A CA 1
ATOM 826 C C . CYS A 1 107 ? -5.599 7.584 -0.118 1.00 96.31 107 CYS A C 1
ATOM 828 O O . CYS A 1 107 ? -5.812 8.289 0.872 1.00 96.31 107 CYS A O 1
ATOM 830 N N . LEU A 1 108 ? -4.984 6.407 -0.043 1.00 96.31 108 LEU A N 1
ATOM 831 C CA . LEU A 1 108 ? -4.381 5.876 1.173 1.00 96.31 108 LEU A CA 1
ATOM 832 C C . LEU A 1 108 ? -2.859 5.931 1.085 1.00 96.31 108 LEU A C 1
ATOM 834 O O . LEU A 1 108 ? -2.276 5.428 0.131 1.00 96.31 108 LEU A O 1
ATOM 838 N N . LEU A 1 109 ? -2.234 6.493 2.120 1.00 94.44 109 LEU A N 1
ATOM 839 C CA . LEU A 1 109 ? -0.783 6.545 2.316 1.00 94.44 109 LEU A CA 1
ATOM 840 C C . LEU A 1 109 ? -0.476 5.953 3.701 1.00 94.44 109 LEU A C 1
ATOM 842 O O . LEU A 1 109 ? -0.266 6.692 4.661 1.00 94.44 109 LEU A O 1
ATOM 846 N N . ALA A 1 110 ? -0.608 4.631 3.835 1.00 88.25 110 ALA A N 1
ATOM 847 C CA . ALA A 1 110 ? -0.722 3.975 5.142 1.00 88.25 110 ALA A CA 1
ATOM 848 C C . ALA A 1 110 ? 0.608 3.841 5.906 1.00 88.25 110 ALA A C 1
ATOM 850 O O . ALA A 1 110 ? 0.587 3.961 7.129 1.00 88.25 110 ALA A O 1
ATOM 851 N N . ASP A 1 111 ? 1.717 3.621 5.195 1.00 85.81 111 ASP A N 1
ATOM 852 C CA . ASP A 1 111 ? 3.074 3.426 5.737 1.00 85.81 111 ASP A CA 1
ATOM 853 C C . ASP A 1 111 ? 4.105 4.025 4.751 1.00 85.81 111 ASP A C 1
ATOM 855 O O . ASP A 1 111 ? 4.904 3.321 4.135 1.00 85.81 111 ASP A O 1
ATOM 859 N N . VAL A 1 112 ? 3.996 5.332 4.475 1.00 90.00 112 VAL A N 1
ATOM 860 C CA . VAL A 1 112 ? 4.790 6.006 3.423 1.00 90.00 112 VAL A CA 1
ATOM 861 C C . VAL A 1 112 ? 5.563 7.211 3.935 1.00 90.00 112 VAL A C 1
ATOM 863 O O . VAL A 1 112 ? 6.744 7.367 3.629 1.00 90.00 112 VAL A O 1
ATOM 866 N N . ILE A 1 113 ? 4.902 8.107 4.670 1.00 87.69 113 ILE A N 1
ATOM 867 C CA . ILE A 1 113 ? 5.429 9.443 4.979 1.00 87.69 113 ILE A CA 1
ATOM 868 C C . ILE A 1 113 ? 6.722 9.405 5.808 1.00 87.69 113 ILE A C 1
ATOM 870 O O . ILE A 1 113 ? 7.546 10.304 5.685 1.00 87.69 113 ILE A O 1
ATOM 874 N N . GLU A 1 114 ? 6.922 8.360 6.606 1.00 87.50 114 GLU A N 1
ATOM 875 C CA . GLU A 1 114 ? 8.107 8.104 7.426 1.00 87.50 114 GLU A CA 1
ATOM 876 C C . GLU A 1 114 ? 9.364 7.783 6.604 1.00 87.50 114 GLU A C 1
ATOM 878 O O . GLU A 1 114 ? 10.481 7.973 7.083 1.00 87.50 114 GLU A O 1
ATOM 883 N N . HIS A 1 115 ? 9.189 7.328 5.362 1.00 88.00 115 HIS A N 1
ATOM 884 C CA . HIS A 1 115 ? 10.271 6.996 4.437 1.00 88.00 115 HIS A CA 1
ATOM 885 C C . HIS A 1 115 ? 10.571 8.132 3.449 1.00 88.00 115 HIS A C 1
ATOM 887 O O . HIS A 1 115 ? 11.523 8.053 2.671 1.00 88.00 115 HIS A O 1
ATOM 893 N N . VAL A 1 116 ? 9.773 9.203 3.468 1.00 90.25 116 VAL A N 1
ATOM 894 C CA . VAL A 1 116 ? 9.865 10.308 2.514 1.00 90.25 116 VAL A CA 1
ATOM 895 C C . VAL A 1 116 ? 10.689 11.454 3.099 1.00 90.25 116 VAL A C 1
ATOM 897 O O . VAL A 1 116 ? 10.297 12.088 4.075 1.00 90.25 116 VAL A O 1
ATOM 900 N N . GLY A 1 117 ? 11.810 11.781 2.448 1.00 93.56 117 GLY A N 1
ATOM 901 C CA . GLY A 1 117 ? 12.669 12.899 2.859 1.00 93.56 117 GLY A CA 1
ATOM 902 C C . GLY A 1 117 ? 12.034 14.284 2.666 1.00 93.56 117 GLY A C 1
ATOM 903 O O . GLY A 1 117 ? 12.175 15.149 3.526 1.00 93.56 117 GLY A O 1
ATOM 904 N N . ASP A 1 118 ? 11.306 14.493 1.561 1.00 95.12 118 ASP A N 1
ATOM 905 C CA . ASP A 1 118 ? 10.552 15.726 1.284 1.00 95.12 118 ASP A CA 1
ATOM 906 C C . ASP A 1 118 ? 9.055 15.423 1.138 1.00 95.12 118 ASP A C 1
ATOM 908 O O . ASP A 1 118 ? 8.526 15.177 0.047 1.00 95.12 118 ASP A O 1
ATOM 912 N N . VAL A 1 119 ? 8.365 15.441 2.279 1.00 93.75 119 VAL A N 1
ATOM 913 C CA . VAL A 1 119 ? 6.928 15.152 2.369 1.00 93.75 119 VAL A CA 1
ATOM 914 C C . VAL A 1 119 ? 6.099 16.169 1.581 1.00 93.75 119 VAL A C 1
ATOM 916 O O . VAL A 1 119 ? 5.070 15.816 1.005 1.00 93.75 119 VAL A O 1
ATOM 919 N N . VAL A 1 120 ? 6.536 17.429 1.496 1.00 95.19 120 VAL A N 1
ATOM 920 C CA . VAL A 1 120 ? 5.779 18.480 0.801 1.00 95.19 120 VAL A CA 1
ATOM 921 C C . VAL A 1 120 ? 5.783 18.231 -0.701 1.00 95.19 120 VAL A C 1
ATOM 923 O O . VAL A 1 120 ? 4.722 18.259 -1.333 1.00 95.19 120 VAL A O 1
ATOM 926 N N . SER A 1 121 ? 6.953 17.968 -1.282 1.00 95.12 121 SER A N 1
ATOM 927 C CA . SER A 1 121 ? 7.067 17.644 -2.707 1.00 95.12 121 SER A CA 1
ATOM 928 C C . SER A 1 121 ? 6.320 16.356 -3.046 1.00 95.12 121 SER A C 1
ATOM 930 O O . SER A 1 121 ? 5.595 16.310 -4.042 1.00 95.12 121 SER A O 1
ATOM 932 N N . PHE A 1 122 ? 6.397 15.346 -2.178 1.00 94.44 122 PHE A N 1
ATOM 933 C CA . PHE A 1 122 ? 5.637 14.109 -2.321 1.00 94.44 122 PHE A CA 1
ATOM 934 C C . PHE A 1 122 ? 4.117 14.338 -2.338 1.00 94.44 122 PHE A C 1
ATOM 936 O O . PHE A 1 122 ? 3.448 13.905 -3.279 1.00 94.44 122 PHE A O 1
ATOM 943 N N . LEU A 1 123 ? 3.565 15.079 -1.373 1.00 93.62 123 LEU A N 1
ATOM 944 C CA . LEU A 1 123 ? 2.131 15.385 -1.331 1.00 93.62 123 LEU A CA 1
ATOM 945 C C . LEU A 1 123 ? 1.686 16.240 -2.524 1.00 93.62 123 LEU A C 1
ATOM 947 O O . LEU A 1 123 ? 0.629 15.988 -3.099 1.00 93.62 123 LEU A O 1
ATOM 951 N N . ARG A 1 124 ? 2.500 17.211 -2.964 1.00 95.50 124 ARG A N 1
ATOM 952 C CA . ARG A 1 124 ? 2.226 17.976 -4.199 1.00 95.50 124 ARG A CA 1
ATOM 953 C C . ARG A 1 124 ? 2.137 17.069 -5.417 1.00 95.50 124 ARG A C 1
ATOM 955 O O . ARG A 1 124 ? 1.310 17.304 -6.294 1.00 95.50 124 ARG A O 1
ATOM 962 N N . SER A 1 125 ? 2.962 16.030 -5.452 1.00 93.38 125 SER A N 1
ATOM 963 C CA . SER A 1 125 ? 3.003 15.075 -6.549 1.00 93.38 125 SER A CA 1
ATOM 964 C C . SER A 1 125 ? 1.710 14.255 -6.682 1.00 93.38 125 SER A C 1
ATOM 966 O O . SER A 1 125 ? 1.374 13.839 -7.787 1.00 93.38 125 SER A O 1
ATOM 968 N N . MET A 1 126 ? 0.917 14.122 -5.608 1.00 94.06 126 MET A N 1
ATOM 969 C CA . MET A 1 126 ? -0.394 13.453 -5.639 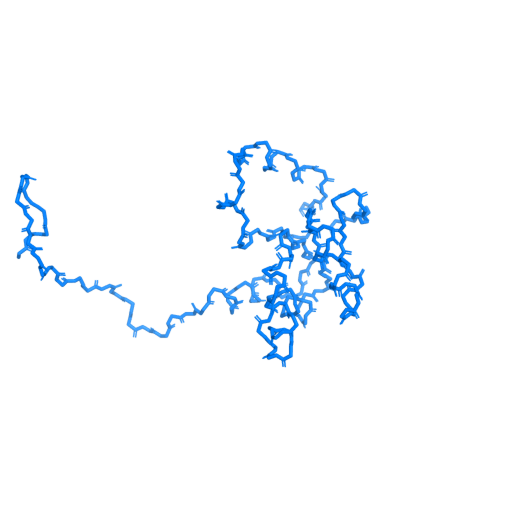1.00 94.06 126 MET A CA 1
ATOM 970 C C . MET A 1 126 ? -1.419 14.160 -6.530 1.00 94.06 126 MET A C 1
ATOM 972 O O . MET A 1 126 ? -2.380 13.530 -6.956 1.00 94.06 126 MET A O 1
ATOM 976 N N . ARG A 1 127 ? -1.190 15.434 -6.888 1.00 93.19 127 ARG A N 1
ATOM 977 C CA . ARG A 1 127 ? -2.024 16.178 -7.850 1.00 93.19 127 ARG A CA 1
ATOM 978 C C . ARG A 1 127 ? -2.039 15.572 -9.255 1.00 93.19 127 ARG A C 1
ATOM 980 O O . ARG A 1 127 ? -2.864 15.978 -10.065 1.00 93.19 127 ARG A O 1
ATOM 987 N N . ARG A 1 128 ? -1.128 14.638 -9.558 1.00 93.81 128 ARG A N 1
ATOM 988 C CA . ARG A 1 128 ? -1.150 13.881 -10.816 1.00 93.81 128 ARG A CA 1
ATOM 989 C C . ARG A 1 128 ? -2.371 12.959 -10.923 1.00 93.81 128 ARG A C 1
ATOM 991 O O . ARG A 1 128 ? -2.795 12.652 -12.030 1.00 93.81 128 ARG A O 1
ATOM 998 N N . TYR A 1 129 ? -2.914 12.518 -9.787 1.00 95.75 129 TYR A N 1
ATOM 999 C CA . TYR A 1 129 ? -4.072 11.635 -9.736 1.00 95.75 129 TYR A CA 1
ATOM 1000 C C . TYR A 1 129 ? -5.359 12.445 -9.660 1.00 95.75 129 TYR A C 1
ATOM 1002 O O . TYR A 1 129 ? -5.399 13.532 -9.077 1.00 95.75 129 TYR A O 1
ATOM 1010 N N . ARG A 1 130 ? -6.423 11.905 -10.253 1.00 95.44 130 ARG A N 1
ATOM 1011 C CA . ARG A 1 130 ? -7.739 12.537 -10.241 1.00 95.44 130 ARG A CA 1
ATOM 1012 C C . ARG A 1 130 ? -8.544 11.982 -9.077 1.00 95.44 130 ARG A C 1
ATOM 1014 O O . ARG A 1 130 ? -8.638 10.769 -8.908 1.00 95.44 130 ARG A O 1
ATOM 1021 N N . PHE A 1 131 ? -9.153 12.875 -8.313 1.00 92.88 131 PHE A N 1
ATOM 1022 C CA . PHE A 1 131 ? -10.113 12.521 -7.277 1.00 92.88 131 PHE A CA 1
ATOM 1023 C C . PHE A 1 131 ? -11.476 13.076 -7.683 1.00 92.88 131 PHE A C 1
ATOM 1025 O O . PHE A 1 131 ? -11.531 14.157 -8.273 1.00 92.88 131 PHE A O 1
ATOM 1032 N N . GLY A 1 132 ? -12.541 12.301 -7.468 1.00 80.62 132 GLY A N 1
ATOM 1033 C CA . GLY A 1 132 ? -13.907 12.770 -7.709 1.00 80.62 132 GLY A CA 1
ATOM 1034 C C . GLY A 1 132 ? -14.220 14.022 -6.882 1.00 80.62 132 GLY A C 1
ATOM 1035 O O . GLY A 1 132 ? -13.636 14.210 -5.813 1.00 80.62 132 GLY A O 1
ATOM 1036 N N . GLU A 1 133 ? -15.101 14.877 -7.403 1.00 57.25 133 GLU A N 1
ATOM 1037 C CA . GLU A 1 133 ? -15.720 15.966 -6.629 1.00 57.25 133 GLU A CA 1
ATOM 1038 C C . GLU A 1 133 ? -16.764 15.429 -5.642 1.00 57.25 133 GLU A C 1
ATOM 1040 O O . GLU A 1 133 ? -17.478 14.461 -6.003 1.00 57.25 133 GLU A O 1
#

Solvent-accessible surface area (backbone atoms only — not comparable to full-atom values): 8100 Å² total; per-residue (Å²): 136,67,51,67,55,92,95,44,73,48,99,73,70,83,76,86,81,79,74,88,65,87,78,80,51,70,67,62,52,52,37,62,74,37,48,65,28,33,34,35,33,41,49,50,54,61,64,66,92,47,44,65,62,28,52,78,69,71,66,32,63,62,61,53,36,50,76,41,24,69,39,51,36,32,28,32,88,50,63,70,34,45,51,51,40,40,75,72,65,44,73,53,47,25,46,80,91,63,56,76,98,58,69,24,74,44,78,43,65,87,82,38,69,91,79,43,91,56,54,66,64,53,58,60,55,53,69,81,59,47,63,65,132

Secondary structure (DSSP, 8-state):
--SEETTEE-TTPPP-----S-PPPHHHHHHHHHTTSEEEEET----HHHHHHHHHTT--HHHHHHTTSSEEEEE-S-HHHHHHHHHTT-TTEE-TTT--S-EESEEEESS-GGG-S-HHHHHHHGGGSEE--

Sequence (133 aa):
MNALKGTTFSSGQRFDLGNRGRAQRRNERLVEITRGKRVLHVGCCDHLDLIRSKVDQGVYLHQQLCDVAAHCVGVDVNVSGVALLRELGFAEVYMPDEVPAESFDICLLADVIEHVGDVVSFLRSMRRYRFGE

Radius of gyration: 19.06 Å; Cα contacts (8 Å, |Δi|>4): 168; chains: 1; bounding box: 31×38×58 Å

Nearest PDB structures (foldseek):
  7quy-assembly2_C-2  TM=5.959E-01  e=1.628E-01  Thauera aromatica
  7x1l-assembly1_E  TM=5.122E-01  e=5.401E+00  Geobacillus stearothermophilus
  5ac3-assembly1_A  TM=3.362E-01  e=6.164E+00  Stenotrophomonas maltophilia
  5dbv-assembly1_A  TM=2.844E-01  e=7.035E+00  Lachnoclostridium phytofermentans ISDg

Mean predicted aligned error: 6.71 Å

Foldseek 3Di:
DDQDDPPDGDPDDDDPPVCPDPDDDPLNVVLVVQAQWFEEEEPLQDPQVCQVVCVVVVNRSQSSSCVGHVHYAYEYCPPSSQVVVVVVPPVRYDYPVGHDQDETQDYDPDPPCVVDPDNPVVVVSCVVHHYDD